Protein AF-A0A1S8WXI0-F1 (afdb_monomer_lite)

Structure (mmCIF, N/CA/C/O backbone):
data_AF-A0A1S8WXI0-F1
#
_entry.id   AF-A0A1S8WXI0-F1
#
loop_
_atom_site.group_PDB
_atom_site.id
_atom_site.type_symbol
_atom_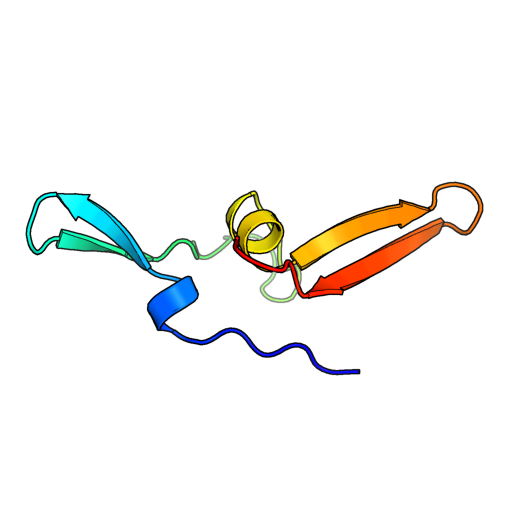site.label_atom_id
_atom_site.label_alt_id
_atom_site.label_comp_id
_atom_site.label_asym_id
_atom_site.label_entity_id
_atom_site.label_seq_id
_atom_site.pdbx_PDB_ins_code
_atom_site.Cartn_x
_atom_site.Cartn_y
_atom_site.Cartn_z
_atom_site.occupancy
_atom_site.B_iso_or_equiv
_atom_site.auth_seq_id
_atom_site.auth_comp_id
_atom_site.auth_asym_id
_atom_site.auth_atom_id
_atom_site.pdbx_PDB_model_num
ATOM 1 N N . MET A 1 1 ? -3.872 4.929 -15.158 1.00 55.97 1 MET A N 1
ATOM 2 C CA . MET A 1 1 ? -4.624 4.001 -14.294 1.00 55.97 1 MET A CA 1
ATOM 3 C C . MET A 1 1 ? -4.442 4.522 -12.893 1.00 55.97 1 MET A C 1
ATOM 5 O O . MET A 1 1 ? -3.301 4.656 -12.469 1.00 55.97 1 MET A O 1
ATOM 9 N N . GLU A 1 2 ? -5.536 4.923 -12.267 1.00 66.44 2 GLU A N 1
ATOM 10 C CA . GLU A 1 2 ? -5.559 5.508 -10.929 1.00 66.44 2 GLU A CA 1
ATOM 11 C C . GLU A 1 2 ? -6.209 4.484 -10.000 1.00 66.44 2 GLU A C 1
ATOM 13 O O . GLU A 1 2 ? -7.143 3.796 -10.410 1.00 66.44 2 GLU A O 1
ATOM 18 N N . TYR A 1 3 ? -5.654 4.329 -8.801 1.00 71.12 3 TYR A N 1
ATOM 19 C CA . TYR A 1 3 ? -6.189 3.449 -7.768 1.00 71.12 3 TYR A CA 1
ATOM 20 C C . TYR A 1 3 ? -6.660 4.330 -6.623 1.00 71.12 3 TYR A C 1
ATOM 22 O O . TYR A 1 3 ? -5.883 5.136 -6.106 1.00 71.12 3 TYR A O 1
ATOM 30 N N . GLU A 1 4 ? -7.917 4.171 -6.237 1.00 73.44 4 GLU A N 1
ATOM 31 C CA . GLU A 1 4 ? -8.518 4.914 -5.137 1.00 73.44 4 GLU A CA 1
ATOM 32 C C . GLU A 1 4 ? -8.636 4.013 -3.905 1.00 73.44 4 GLU A C 1
ATOM 34 O O . GLU A 1 4 ? -8.912 2.818 -4.000 1.00 73.44 4 GLU A O 1
ATOM 39 N N . LEU A 1 5 ? -8.379 4.594 -2.735 1.00 71.69 5 LEU A N 1
ATOM 40 C CA . LEU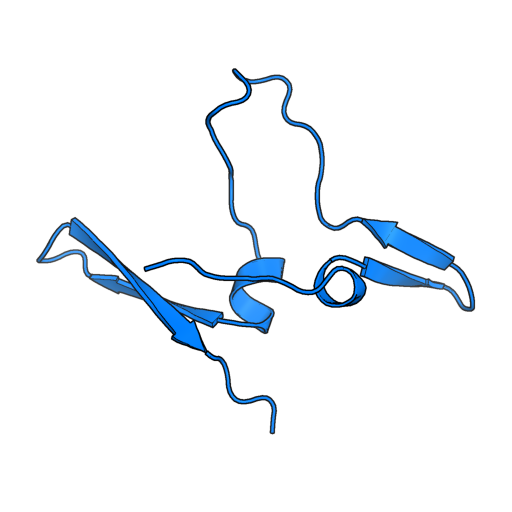 A 1 5 ? -8.509 3.940 -1.437 1.00 71.69 5 LEU A CA 1
ATOM 41 C C . LEU A 1 5 ? -9.440 4.788 -0.580 1.00 71.69 5 LEU A C 1
ATOM 43 O O . LEU A 1 5 ? -9.141 5.946 -0.290 1.00 71.69 5 LEU A O 1
ATOM 47 N N . GLU A 1 6 ? -10.545 4.193 -0.145 1.00 74.75 6 GLU A N 1
ATOM 48 C CA . GLU A 1 6 ? -11.493 4.842 0.758 1.00 74.75 6 GLU A CA 1
ATOM 49 C C . GLU A 1 6 ? -10.854 5.116 2.122 1.00 74.75 6 GLU A C 1
ATOM 51 O O . GLU A 1 6 ? -10.105 4.290 2.644 1.00 74.75 6 GLU A O 1
ATOM 56 N N . CYS A 1 7 ? -11.180 6.238 2.766 1.00 69.69 7 CYS A N 1
ATOM 57 C CA . CYS A 1 7 ? -10.593 6.609 4.062 1.00 69.69 7 CYS A CA 1
ATOM 58 C C . CYS A 1 7 ? -10.766 5.536 5.149 1.00 69.69 7 CYS A C 1
ATOM 60 O O . CYS A 1 7 ? -9.894 5.369 6.003 1.00 69.69 7 CYS A O 1
ATOM 62 N N . GLU A 1 8 ? -11.862 4.780 5.109 1.00 73.56 8 GLU A N 1
ATOM 63 C CA . GLU A 1 8 ? -12.122 3.684 6.046 1.00 73.56 8 GLU A CA 1
ATOM 64 C C . GLU A 1 8 ? -11.081 2.565 5.931 1.00 73.56 8 GLU A C 1
ATOM 66 O O . GLU A 1 8 ? -10.676 1.986 6.940 1.00 73.56 8 GLU A O 1
ATOM 71 N N . THR A 1 9 ? -10.560 2.328 4.722 1.00 72.25 9 THR A N 1
ATOM 72 C CA . THR A 1 9 ? -9.518 1.322 4.469 1.00 72.25 9 THR A CA 1
ATOM 73 C C . THR A 1 9 ? -8.184 1.673 5.131 1.00 72.25 9 THR A C 1
ATOM 75 O O . THR A 1 9 ? -7.347 0.797 5.377 1.00 72.25 9 THR A O 1
ATOM 78 N N . LEU A 1 10 ? -8.008 2.957 5.460 1.00 74.56 10 LEU A N 1
ATOM 79 C CA . LEU A 1 10 ? -6.790 3.555 5.995 1.00 74.56 10 LEU A CA 1
ATOM 80 C C . LEU A 1 10 ? -6.785 3.642 7.527 1.00 74.56 10 LEU A C 1
ATOM 82 O O . LEU A 1 10 ? -5.797 4.085 8.122 1.00 74.56 10 LEU A O 1
ATOM 86 N N . LEU A 1 11 ? -7.868 3.220 8.180 1.00 79.19 11 LEU A N 1
ATOM 87 C CA . LEU A 1 11 ? -7.992 3.205 9.630 1.00 79.19 11 LEU A CA 1
ATOM 88 C C . LEU A 1 11 ? -7.870 1.776 10.154 1.00 79.19 11 LEU A C 1
ATOM 90 O O . LEU A 1 11 ? -8.599 0.876 9.754 1.00 79.19 11 LEU A O 1
ATOM 94 N N . SER A 1 12 ? -6.967 1.564 11.110 1.00 79.44 12 SER A N 1
ATOM 95 C CA . SER A 1 12 ? -6.865 0.291 11.824 1.00 79.44 12 SER A CA 1
ATOM 96 C C . SER A 1 12 ? -7.347 0.458 13.260 1.00 79.44 12 SER A C 1
ATOM 98 O O . SER A 1 12 ? -6.886 1.337 13.996 1.00 79.44 12 SER A O 1
ATOM 100 N N . GLN A 1 13 ? -8.262 -0.410 13.689 1.00 80.56 13 GLN A N 1
ATOM 101 C CA . GLN A 1 13 ? -8.761 -0.408 15.059 1.00 80.56 13 GLN A CA 1
ATOM 102 C C . GLN A 1 13 ? -7.704 -0.982 16.010 1.00 80.56 13 GLN A C 1
ATOM 104 O O . GLN A 1 13 ? -7.179 -2.072 15.792 1.00 80.56 13 GLN A O 1
ATOM 109 N N . ARG A 1 14 ? -7.385 -0.249 17.084 1.00 79.69 14 ARG A N 1
ATOM 110 C CA . ARG A 1 14 ? -6.473 -0.719 18.146 1.00 79.69 14 ARG A CA 1
ATOM 111 C C . ARG A 1 14 ? -7.225 -1.140 19.407 1.00 79.69 14 ARG A C 1
ATOM 113 O O . ARG A 1 14 ? -6.780 -2.042 20.110 1.00 79.69 14 ARG A O 1
ATOM 120 N N . LYS A 1 15 ? -8.321 -0.446 19.727 1.00 86.19 15 LYS A N 1
ATOM 121 C CA . LYS A 1 15 ? -9.226 -0.714 20.860 1.00 86.19 15 LYS A CA 1
ATOM 122 C C . LYS A 1 15 ? -10.657 -0.331 20.470 1.00 86.19 15 LYS A C 1
ATOM 124 O O . LYS A 1 15 ? -10.858 0.369 19.476 1.00 86.19 15 LYS A O 1
ATOM 129 N N . ALA A 1 16 ? -11.644 -0.744 21.266 1.00 85.62 16 ALA A N 1
ATOM 130 C CA . ALA A 1 16 ? -13.021 -0.267 21.124 1.00 85.62 16 ALA A CA 1
ATOM 131 C C . ALA A 1 16 ? -13.041 1.272 21.027 1.00 85.62 16 ALA A C 1
ATOM 133 O O . ALA A 1 16 ? -12.428 1.953 21.853 1.00 85.62 16 ALA A O 1
ATOM 134 N N . ASN A 1 17 ? -13.680 1.799 19.980 1.00 85.94 17 ASN A N 1
ATOM 135 C CA . ASN A 1 17 ? -13.788 3.232 19.678 1.00 85.94 17 ASN A CA 1
ATOM 136 C C . ASN A 1 17 ? -12.450 3.992 19.553 1.00 85.94 17 ASN A C 1
ATOM 138 O O . ASN A 1 17 ? -12.406 5.202 19.769 1.00 85.94 17 ASN A O 1
ATOM 142 N N . ARG A 1 18 ? -11.337 3.313 19.231 1.00 85.69 18 ARG A N 1
ATOM 143 C CA . ARG A 1 18 ? -10.041 3.961 18.962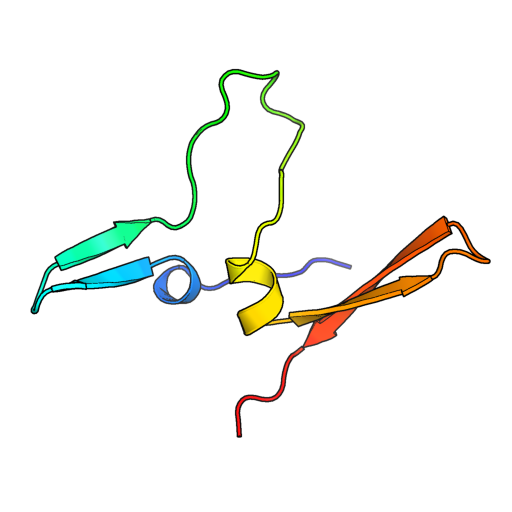 1.00 85.69 18 ARG A CA 1
ATOM 144 C C . ARG A 1 18 ? -9.362 3.365 17.733 1.00 85.69 18 ARG A C 1
ATOM 146 O O . ARG A 1 18 ? -8.921 2.209 17.755 1.00 85.69 18 ARG A O 1
ATOM 153 N N . CYS A 1 19 ? -9.200 4.202 16.715 1.00 85.19 19 CYS A N 1
ATOM 154 C CA . CYS A 1 19 ? -8.507 3.887 15.470 1.00 85.19 19 CYS A CA 1
ATOM 155 C C . CYS A 1 19 ? -7.214 4.701 15.342 1.00 85.19 19 CYS A C 1
ATOM 157 O O . CYS A 1 19 ? -7.049 5.733 15.993 1.00 85.19 19 CYS A O 1
ATOM 159 N N . PHE A 1 20 ? -6.295 4.230 14.505 1.00 84.06 20 PHE A N 1
ATOM 160 C CA . PHE A 1 20 ? -5.129 4.991 14.066 1.00 84.06 20 PHE A CA 1
ATOM 161 C C . PHE A 1 20 ? -5.000 4.915 12.544 1.00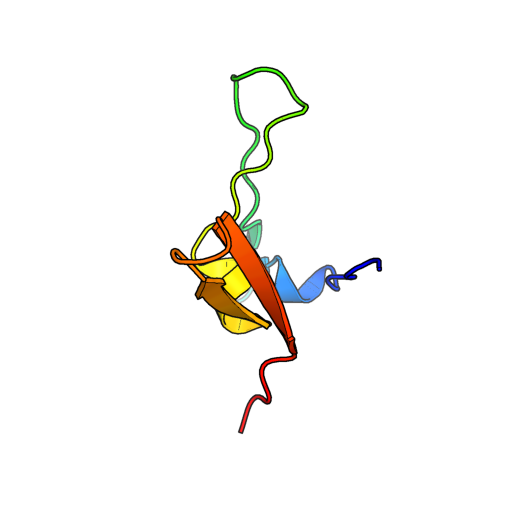 84.06 20 PHE A C 1
ATOM 163 O O . PHE A 1 20 ? -5.438 3.937 11.937 1.00 84.06 20 PHE A O 1
ATOM 170 N N . SER A 1 21 ? -4.401 5.947 11.948 1.00 80.38 21 SER A N 1
ATOM 171 C CA . SER A 1 21 ? -4.084 5.952 10.519 1.00 80.38 21 SER A CA 1
ATOM 172 C C . SER A 1 21 ? -2.931 4.998 10.234 1.00 80.38 21 SER A C 1
ATOM 174 O O . SER A 1 21 ? -1.921 5.006 10.942 1.00 80.38 21 SER A O 1
ATOM 176 N N . VAL A 1 22 ? -3.069 4.192 9.184 1.00 77.81 22 VAL A N 1
ATOM 177 C CA . VAL A 1 22 ? -1.980 3.342 8.688 1.00 77.81 22 VAL A CA 1
ATOM 178 C C . VAL A 1 22 ? -0.926 4.133 7.906 1.00 77.81 22 VAL A C 1
ATOM 180 O O . VAL A 1 22 ? 0.169 3.620 7.675 1.00 77.81 22 VAL A O 1
ATOM 183 N N . PHE A 1 23 ? -1.217 5.387 7.542 1.00 76.06 23 PHE A N 1
ATOM 184 C CA . PHE A 1 23 ? -0.232 6.307 6.988 1.00 76.06 23 PHE A CA 1
ATOM 185 C C . PHE A 1 23 ? 0.565 6.990 8.095 1.00 76.06 23 PHE A C 1
ATOM 187 O O . PHE A 1 23 ? 0.020 7.531 9.058 1.00 76.06 23 PHE A O 1
ATOM 194 N N . ARG A 1 24 ? 1.881 7.024 7.907 1.00 75.31 24 ARG A N 1
ATOM 195 C CA . ARG A 1 24 ? 2.802 7.803 8.725 1.00 75.31 24 ARG A CA 1
ATOM 196 C C . ARG A 1 24 ? 3.596 8.713 7.803 1.00 75.31 24 ARG A C 1
ATOM 198 O O . ARG A 1 24 ? 4.124 8.243 6.799 1.00 75.31 24 ARG A O 1
ATOM 205 N N . GLY A 1 25 ? 3.692 9.992 8.158 1.00 70.00 25 GLY A N 1
ATOM 206 C CA . GLY A 1 25 ? 4.577 10.919 7.458 1.00 70.00 25 GLY A CA 1
ATOM 207 C C . GLY A 1 25 ? 6.017 10.403 7.486 1.00 70.00 25 GLY A C 1
ATOM 208 O O . GLY A 1 25 ? 6.508 9.989 8.540 1.00 70.00 25 GLY A O 1
ATOM 209 N N . SER A 1 26 ? 6.663 10.399 6.324 1.00 70.69 26 SER A N 1
ATOM 210 C CA . SER A 1 26 ? 8.097 10.155 6.198 1.00 70.69 26 SER A CA 1
ATOM 211 C C . SER A 1 26 ? 8.842 11.481 6.334 1.00 70.69 26 SER A C 1
ATOM 213 O O . SER A 1 26 ? 8.352 12.507 5.867 1.00 70.69 26 SER A O 1
ATOM 215 N N . SER A 1 27 ? 10.006 11.465 6.982 1.00 73.12 27 SER A N 1
ATOM 216 C CA . SER A 1 27 ? 10.935 12.603 6.983 1.00 73.12 27 SER A CA 1
ATOM 217 C C . SER A 1 27 ? 11.764 12.686 5.699 1.00 73.12 27 SER A C 1
ATOM 219 O O . SER A 1 27 ? 12.336 13.737 5.437 1.00 73.12 27 SER A O 1
ATOM 221 N N . ASP A 1 28 ? 11.834 11.593 4.930 1.00 65.19 28 ASP A N 1
ATOM 222 C CA . ASP A 1 28 ? 12.427 11.590 3.589 1.00 65.19 28 ASP A CA 1
ATOM 223 C C . ASP A 1 28 ? 11.511 12.337 2.613 1.00 65.19 28 ASP A C 1
ATOM 225 O O . ASP A 1 28 ? 10.288 12.189 2.678 1.00 65.19 28 ASP A O 1
ATOM 229 N N . ASP A 1 29 ? 12.133 13.094 1.710 1.00 61.12 29 ASP A N 1
ATOM 230 C CA . ASP A 1 29 ? 11.572 13.927 0.647 1.00 61.12 29 ASP A CA 1
ATOM 231 C C . ASP A 1 29 ? 10.182 13.457 0.182 1.00 61.12 29 ASP A C 1
ATOM 233 O O . ASP A 1 29 ? 10.009 12.326 -0.285 1.00 61.12 29 ASP A O 1
ATOM 237 N N . GLY A 1 30 ? 9.184 14.342 0.321 1.00 61.84 30 GLY A N 1
ATOM 238 C CA . GLY A 1 30 ? 7.735 14.063 0.304 1.00 61.84 30 GLY A CA 1
ATOM 239 C C . GLY A 1 30 ? 7.119 13.487 -0.981 1.00 61.84 30 GLY A C 1
ATOM 240 O O . GLY A 1 30 ? 5.905 13.541 -1.145 1.00 61.84 30 GLY A O 1
ATOM 241 N N . MET A 1 31 ? 7.929 12.934 -1.881 1.00 65.56 31 MET A N 1
ATOM 242 C CA . MET A 1 31 ? 7.509 12.284 -3.125 1.00 65.56 31 MET A CA 1
ATOM 243 C C . MET A 1 31 ? 7.685 10.757 -3.098 1.00 65.56 31 MET A C 1
ATOM 245 O O . MET A 1 31 ? 7.149 10.069 -3.964 1.00 65.56 31 MET A O 1
ATOM 249 N N . ASN A 1 32 ? 8.388 10.203 -2.103 1.00 71.25 32 ASN A N 1
ATOM 250 C CA . ASN A 1 32 ? 8.633 8.763 -2.003 1.00 71.25 32 ASN A CA 1
ATOM 251 C C . ASN A 1 32 ? 7.620 8.074 -1.084 1.00 71.25 32 ASN A C 1
ATOM 253 O O . ASN A 1 32 ? 7.851 7.866 0.110 1.00 71.25 32 ASN A O 1
ATOM 257 N N . TRP A 1 33 ? 6.494 7.672 -1.669 1.00 73.38 33 TRP A N 1
ATOM 258 C CA . TRP A 1 33 ? 5.485 6.873 -0.983 1.00 73.38 33 TRP A CA 1
ATOM 259 C C . TRP A 1 33 ? 5.969 5.436 -0.801 1.00 73.38 33 TRP A C 1
ATOM 261 O O . TRP A 1 33 ? 6.367 4.765 -1.753 1.00 73.38 33 TRP A O 1
ATOM 271 N N . ARG A 1 34 ? 5.919 4.946 0.441 1.00 75.69 34 ARG A N 1
ATOM 272 C CA . ARG A 1 34 ? 6.198 3.544 0.761 1.00 75.69 34 ARG A CA 1
ATOM 2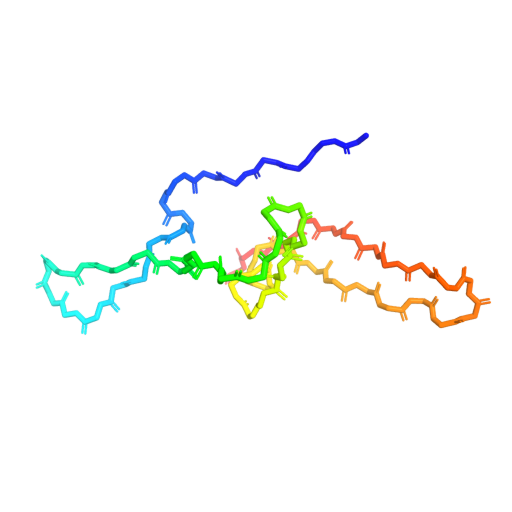73 C C . ARG A 1 34 ? 4.889 2.846 1.084 1.00 75.69 34 ARG A C 1
ATOM 275 O O . ARG A 1 34 ? 4.228 3.167 2.069 1.00 75.69 34 ARG A O 1
ATOM 282 N N . PHE A 1 35 ? 4.536 1.874 0.257 1.00 74.62 35 PHE A N 1
ATOM 283 C CA . PHE A 1 35 ? 3.349 1.056 0.449 1.00 74.62 35 PHE A CA 1
ATOM 284 C C . PHE A 1 35 ? 3.709 -0.165 1.297 1.00 74.62 35 PHE A C 1
ATOM 286 O O . PHE A 1 35 ? 4.529 -0.989 0.901 1.00 74.62 35 PHE A O 1
ATOM 293 N N . GLY A 1 36 ? 3.148 -0.236 2.504 1.00 72.19 36 GLY A N 1
ATOM 294 C CA . GLY A 1 36 ? 3.337 -1.361 3.419 1.00 72.19 36 GLY A CA 1
ATOM 295 C C . GLY A 1 36 ? 2.216 -2.398 3.330 1.00 72.19 36 GLY A C 1
ATOM 296 O O . GLY A 1 36 ? 1.339 -2.333 2.469 1.00 72.19 36 GLY A O 1
ATOM 297 N N . LEU A 1 37 ? 2.187 -3.302 4.315 1.00 72.06 37 LEU A N 1
ATOM 298 C CA . LEU A 1 37 ? 1.159 -4.343 4.486 1.00 72.06 37 LEU A CA 1
ATOM 299 C C . LEU A 1 37 ? -0.308 -3.891 4.308 1.00 72.06 37 LEU A C 1
ATOM 301 O O . LEU A 1 37 ? -1.089 -4.705 3.820 1.00 72.06 37 LEU A O 1
ATOM 305 N N . PRO A 1 38 ? -0.728 -2.654 4.658 1.00 73.25 38 PRO A N 1
ATOM 306 C CA . PRO A 1 38 ? -2.107 -2.222 4.435 1.00 73.25 38 PRO A CA 1
ATOM 307 C C . PRO A 1 38 ? -2.552 -2.283 2.970 1.00 73.25 38 PRO A C 1
ATOM 309 O O . PRO A 1 38 ? -3.681 -2.674 2.710 1.00 73.25 38 PRO A O 1
ATOM 312 N N . VAL A 1 39 ? -1.671 -1.978 2.011 1.00 74.31 39 VAL A N 1
ATOM 313 C CA . VAL A 1 39 ? -2.006 -2.048 0.576 1.00 74.31 39 VAL A CA 1
ATOM 314 C C . VAL A 1 39 ? -2.293 -3.484 0.144 1.00 74.31 39 VAL A C 1
ATOM 316 O O . VAL A 1 39 ? -3.232 -3.726 -0.606 1.00 74.31 39 VAL A O 1
ATOM 319 N N . HIS A 1 40 ? -1.563 -4.453 0.697 1.00 75.25 40 HIS A N 1
ATOM 320 C CA . HIS A 1 40 ? -1.763 -5.875 0.406 1.00 75.25 40 HIS A CA 1
ATOM 321 C C . HIS A 1 40 ? -3.083 -6.444 0.950 1.00 75.25 40 HIS A C 1
ATOM 323 O O . HIS A 1 40 ? -3.430 -7.573 0.618 1.00 75.25 40 HIS A O 1
ATOM 329 N N . ARG A 1 41 ? -3.814 -5.704 1.799 1.00 75.56 41 ARG A N 1
ATOM 330 C CA . ARG A 1 41 ? -5.163 -6.112 2.226 1.00 75.56 41 ARG A CA 1
ATOM 331 C C . ARG A 1 41 ? -6.217 -5.858 1.155 1.00 75.56 41 ARG A C 1
ATOM 333 O O . ARG A 1 41 ? -7.194 -6.591 1.118 1.00 75.56 41 ARG A O 1
ATOM 340 N N . TYR A 1 42 ? -6.022 -4.833 0.331 1.00 76.88 42 TYR A N 1
ATOM 341 C CA . TYR A 1 42 ? -7.020 -4.380 -0.644 1.00 76.88 42 TYR A CA 1
ATOM 342 C C . TYR A 1 42 ? -6.620 -4.691 -2.080 1.00 76.88 42 TYR A C 1
ATOM 344 O O . TYR A 1 42 ? -7.481 -4.775 -2.946 1.00 76.88 42 TYR A O 1
ATOM 352 N N . PHE A 1 43 ? -5.329 -4.917 -2.323 1.00 82.19 43 PHE A N 1
ATOM 353 C CA . PHE A 1 43 ? -4.818 -5.268 -3.636 1.00 82.19 43 PHE A CA 1
ATOM 354 C C . PHE A 1 43 ? -3.959 -6.526 -3.571 1.00 82.19 43 PHE A C 1
ATOM 356 O O . PHE A 1 43 ? -3.077 -6.664 -2.719 1.00 82.19 43 PHE A O 1
ATOM 363 N N . TYR A 1 44 ? -4.144 -7.412 -4.543 1.00 84.62 44 TYR A N 1
ATOM 364 C CA . TYR A 1 44 ? -3.121 -8.377 -4.904 1.00 84.62 44 TYR A CA 1
ATOM 365 C C . TYR A 1 44 ? -1.960 -7.634 -5.564 1.00 84.62 44 TYR A C 1
ATOM 367 O O . TYR A 1 44 ? -2.121 -7.001 -6.606 1.00 84.62 44 TYR A O 1
ATOM 375 N N . VAL A 1 45 ? -0.780 -7.725 -4.952 1.00 85.88 45 VAL A N 1
ATOM 376 C CA . VAL A 1 45 ? 0.451 -7.119 -5.466 1.00 85.88 45 VAL A CA 1
ATOM 377 C C . VAL A 1 45 ? 1.324 -8.213 -6.067 1.00 85.88 45 VAL A C 1
ATOM 379 O O . VAL A 1 45 ? 1.711 -9.154 -5.374 1.00 85.88 45 VAL A O 1
ATOM 382 N N . MET A 1 46 ? 1.649 -8.091 -7.351 1.00 87.06 46 MET A N 1
ATOM 383 C CA . MET A 1 46 ? 2.514 -9.029 -8.067 1.00 87.06 46 MET A CA 1
ATOM 384 C C . MET A 1 46 ? 3.833 -8.361 -8.447 1.00 87.06 46 MET A C 1
ATOM 386 O O . MET A 1 46 ? 3.838 -7.316 -9.101 1.00 87.06 46 MET A O 1
ATOM 390 N N . TYR A 1 47 ? 4.947 -9.004 -8.096 1.00 88.00 47 TYR A N 1
ATOM 391 C CA . TYR A 1 47 ? 6.296 -8.570 -8.458 1.00 88.00 47 TYR A CA 1
ATOM 392 C C . TYR A 1 47 ? 6.794 -9.380 -9.663 1.00 88.00 47 TYR A C 1
ATOM 394 O O . TYR A 1 47 ? 7.1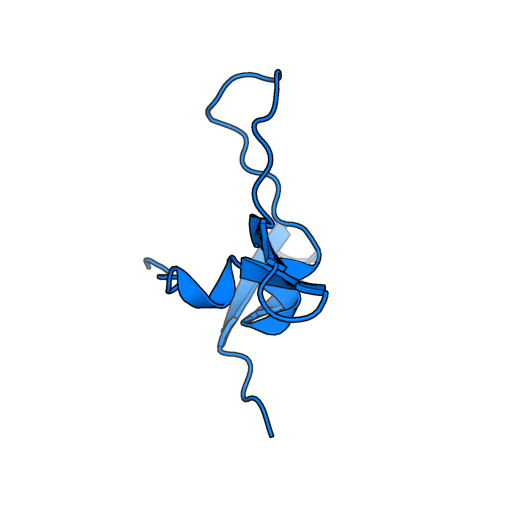64 -10.546 -9.537 1.00 88.00 47 TYR A O 1
ATOM 402 N N . ASP A 1 48 ? 6.780 -8.773 -10.850 1.00 90.31 48 ASP A N 1
ATOM 403 C CA . ASP A 1 48 ? 7.283 -9.374 -12.088 1.00 90.31 48 ASP A CA 1
ATOM 404 C C . ASP A 1 48 ? 8.746 -8.961 -12.290 1.00 90.31 48 ASP A C 1
ATOM 406 O O . ASP A 1 48 ? 9.049 -7.942 -12.917 1.00 90.31 48 ASP A O 1
ATOM 410 N N . HIS A 1 49 ? 9.662 -9.755 -11.729 1.00 90.94 49 HIS A N 1
ATOM 411 C CA . HIS A 1 49 ? 11.103 -9.505 -11.817 1.00 90.94 49 HIS A CA 1
ATOM 412 C C . HIS A 1 49 ? 11.642 -9.581 -13.250 1.00 90.94 49 HIS A C 1
ATOM 414 O O . HIS A 1 49 ? 12.584 -8.867 -13.575 1.00 90.94 49 HIS A O 1
ATOM 420 N N . GLY A 1 50 ? 11.051 -10.414 -14.114 1.00 94.88 50 GLY A N 1
ATOM 421 C CA . GLY A 1 50 ? 11.508 -10.571 -15.498 1.00 94.88 50 GLY A CA 1
ATOM 422 C C . GLY A 1 50 ? 11.253 -9.328 -16.348 1.00 94.88 50 GLY A C 1
ATOM 423 O O . GLY A 1 50 ? 12.000 -9.054 -17.283 1.00 94.88 50 GLY A O 1
ATOM 424 N N . ARG A 1 51 ? 10.210 -8.562 -16.011 1.00 92.06 51 ARG A N 1
ATOM 425 C CA . ARG A 1 51 ? 9.855 -7.311 -16.697 1.00 92.06 51 ARG A CA 1
ATOM 426 C C . ARG A 1 51 ? 10.170 -6.055 -15.885 1.00 92.06 51 ARG A C 1
ATOM 428 O O . ARG A 1 51 ? 9.930 -4.962 -16.385 1.00 92.06 51 ARG A O 1
ATOM 435 N N . SER A 1 52 ? 10.681 -6.200 -14.663 1.00 92.12 52 SER A N 1
ATOM 436 C CA . SER A 1 52 ? 10.897 -5.101 -13.711 1.00 92.12 52 SER A CA 1
ATOM 437 C C . SER A 1 52 ? 9.627 -4.279 -13.446 1.00 92.12 52 SER A C 1
ATOM 439 O O . SER A 1 52 ? 9.662 -3.050 -13.441 1.00 92.12 52 SER A O 1
ATOM 441 N N . LEU A 1 53 ? 8.488 -4.953 -13.243 1.00 89.50 53 LEU A N 1
ATOM 442 C CA . LEU A 1 53 ? 7.187 -4.312 -13.020 1.00 89.50 53 LEU A CA 1
ATOM 443 C C . LEU A 1 53 ? 6.539 -4.768 -11.711 1.00 89.50 53 LEU A C 1
ATOM 445 O O . LEU A 1 53 ? 6.646 -5.929 -11.316 1.00 89.50 53 LEU A O 1
ATOM 449 N N . ILE A 1 54 ? 5.781 -3.860 -11.098 1.00 85.25 54 ILE A N 1
ATOM 450 C CA . ILE A 1 54 ? 4.843 -4.164 -10.013 1.00 85.25 54 ILE A CA 1
ATOM 451 C C . ILE A 1 54 ? 3.432 -4.019 -10.577 1.00 85.25 54 ILE A C 1
ATOM 453 O O . ILE A 1 54 ? 3.130 -3.026 -11.241 1.00 85.25 54 ILE A O 1
ATOM 457 N N . ARG A 1 55 ? 2.575 -5.015 -10.347 1.00 86.06 55 ARG A N 1
ATOM 458 C CA . ARG A 1 55 ? 1.174 -5.002 -10.788 1.00 86.06 55 ARG A CA 1
ATOM 459 C C . ARG A 1 55 ? 0.244 -5.076 -9.591 1.00 86.06 55 ARG A C 1
ATOM 461 O O . ARG A 1 55 ? 0.550 -5.765 -8.620 1.00 86.06 55 ARG A O 1
ATOM 468 N N . PHE A 1 56 ? -0.889 -4.401 -9.715 1.00 85.19 56 PHE A N 1
ATOM 469 C CA . PHE A 1 56 ? -1.952 -4.374 -8.724 1.00 85.19 56 PHE A CA 1
ATOM 470 C C . PHE A 1 56 ? -3.230 -4.919 -9.362 1.00 85.19 56 PHE A C 1
ATOM 472 O O . PHE A 1 56 ? -3.471 -4.713 -10.553 1.00 85.19 56 PHE A O 1
ATOM 479 N N . ALA A 1 57 ? -4.021 -5.633 -8.574 1.00 85.00 57 ALA A N 1
ATOM 480 C CA . ALA A 1 57 ? -5.375 -6.052 -8.909 1.00 85.00 57 ALA A CA 1
ATOM 481 C C . ALA A 1 57 ? -6.215 -6.018 -7.632 1.00 85.00 57 ALA A C 1
ATOM 483 O O . ALA A 1 57 ? -5.674 -6.282 -6.559 1.00 85.00 57 ALA A O 1
ATOM 484 N N . ASP A 1 58 ? -7.505 -5.711 -7.734 1.00 82.69 58 ASP A N 1
ATOM 485 C CA . ASP A 1 58 ? -8.385 -5.664 -6.565 1.00 82.69 58 ASP A CA 1
ATOM 486 C C . ASP A 1 58 ? -8.419 -7.023 -5.858 1.00 82.69 58 ASP A C 1
ATOM 488 O O . ASP A 1 58 ? -8.604 -8.074 -6.484 1.00 82.69 58 ASP A O 1
ATOM 492 N N . ALA A 1 59 ? -8.203 -7.006 -4.544 1.00 80.62 59 ALA A N 1
ATOM 493 C CA . ALA A 1 59 ? -8.347 -8.192 -3.722 1.00 80.62 59 ALA A CA 1
ATOM 494 C C . ALA A 1 59 ? -9.833 -8.440 -3.464 1.00 80.62 59 ALA A C 1
ATOM 496 O O . ALA A 1 59 ? -10.537 -7.577 -2.943 1.00 80.62 59 ALA A O 1
ATOM 497 N N . ASN A 1 60 ? -10.318 -9.632 -3.811 1.00 78.00 60 ASN A N 1
ATOM 498 C CA . ASN A 1 60 ? -11.681 -10.017 -3.478 1.00 78.00 60 ASN A CA 1
ATOM 499 C C . ASN A 1 60 ? -11.701 -10.543 -2.037 1.00 78.00 60 ASN A C 1
ATOM 501 O O . ASN A 1 60 ? -11.180 -11.627 -1.763 1.00 78.00 60 ASN A O 1
ATOM 505 N N . CYS A 1 61 ? -12.259 -9.764 -1.112 1.00 68.50 61 CYS A N 1
ATOM 506 C CA . CYS A 1 61 ? -12.443 -10.184 0.274 1.00 68.50 61 CYS A CA 1
ATOM 507 C C . CYS A 1 61 ? -13.612 -11.179 0.347 1.00 68.50 61 CYS A C 1
ATOM 509 O O . CYS A 1 61 ? -14.767 -10.776 0.221 1.00 68.50 61 CYS A O 1
ATOM 511 N N . SER A 1 62 ? -13.303 -12.468 0.516 1.00 59.47 62 SER A N 1
ATOM 512 C CA . SER A 1 62 ? -14.276 -13.544 0.775 1.00 59.47 62 SER A CA 1
ATOM 513 C C . SER A 1 62 ? -14.616 -13.679 2.252 1.00 59.47 62 SER A C 1
ATOM 515 O O . SER A 1 62 ? -13.642 -13.669 3.044 1.00 59.47 62 SER A O 1
#

pLDDT: mean 77.66, std 8.57, range [55.97, 94.88]

Secondary structure (DSSP, 8-state):
------GGGGEEEEETTEEEES----SS-TT-----TTHHHHEEEEEETTTTEEEEEE----

Radius of gyration: 14.14 Å; chains: 1; bounding box: 27×28×38 Å

Organism: Opisthorchis viverrini (NCBI:txid6198)

Sequence (62 aa):
MEYELECETLLSQRKANRCFSVFRGSSDDGMNWRFGLPVHRYFYVMYDHGRSLIRFADANCS

Foldseek 3Di:
DDDDDDVVLQWDDPDVVDTDGPDDDDPPDRPDDDDDPSLVVQWDWDQDPVVRDIDTDGDDDD

InterPro domains:
  IPR021109 Aspartic peptidase domain superfamily [G3DSA:2.40.70.10] (1-62)
  IPR021109 Aspartic peptidase domain superfamily [SSF50630] (8-62)
  IPR033121 Peptidase family A1 domain [PS51767] (1-57)